Protein 5M43 (pdb70)

Solvent-accessible surface area: 8630 Å² total; per-residue (Å²): 92,7,37,80,3,96,28,139,20,73,1,11,0,0,10,31,159,7,0,80,112,23,189,28,3,110,110,44,178,10,58,34,0,0,0,0,29,102,24,122,8,80,95,152,51,114,11,5,123,163,10,131,43,32,39,13,112,6,80,56,107,88,106,52,81,0,35,115,51,0,34,108,0,0,86,25,0,24,50,1,17,129,15,167,154,141,40,79,104,8,23,0,0,0,0,2,34,107,0,77,4,25,0,0,0,0,0,0,0,0,2,1,74,57,46,32,157,74,2,4,98,89,76,123,140,31,59,12,145,74,0,0,46,85,0,14,85,51,0,88,116,47,25,105,86,1,13,12,25,88,2,0,44,130,15,0,41,80,2,34,112,119,60,10,59,3,136,135

Secondary structure (DSSP, 8-state):
--EEPSSSS-EEEE-HHHHT-HHHHHHHT--EEEESSS----TTSHHHHT-EEEE----SSTTS--GGGHHHHHHHHHHHHHT--------EEEE-SSSSSHHHHHHHHHHHHH-TTTTTTTSTT--HHHHHHHHHHHHHTT-TT----HHHHHHHHHHHHTT-----

Radius of gyration: 15.11 Å; Cα contacts (8 Å, |Δi|>4): 330; chains: 1; bounding box: 37×33×51 Å

Organism: Chaetomium thermophilum (strain DSM 1495 / CBS 144.50 / IMI 039719) (NCBI:txid759272)

Nearest PDB structures (foldseek):
  5m43-assembly1_A  TM=1.006E+00  e=6.790E-36  Thermochaetoides thermophila DSM 1495
  2pq5-assembly2_B  TM=8.549E-01  e=4.954E-08  Homo sapiens
  2e0t-assembly1_A-2  TM=7.136E-01  e=6.308E-08  Homo sapiens
  4mbb-assembly1_A  TM=6.798E-01  e=3.810E-05  Homo sapiens
  3s4o-assembly2_B  TM=6.532E-01  e=4.567E-05  Leishmania major

InterPro domains:
  IPR000340 Dual specificity phosphatase, catalytic domain [PF00782] (96-241)
  IPR000387 Tyrosine-specific protein phosphatases domain [PS50056] (147-226)
  IPR020422 Dual specificity protein phosphatase domain [PS50054] (79-247)
  IPR020422 Dual specificity protein phosphatase domain [SM00195] (77-244)
  IPR029021 Protein-tyrosine phosphatase-like [G3DSA:3.90.190.10] (76-250)
  IPR029021 Protein-tyrosine phosphatase-like [SSF52799] (78-244)

B-factor: mean 33.46, std 15.33, range [14.55, 99.39]

Structure (mmCIF, N/CA/C/O backbone):
data_5M43
#
_entry.id   5M43
#
_cell.length_a   88.758
_cell.length_b   88.758
_cell.length_c   53.079
_cell.angle_alpha   90.000
_cell.angle_beta   90.000
_cell.angle_gamma   90.000
#
_symmetry.space_group_name_H-M   'P 43 21 2'
#
loop_
_entity.id
_entity.type
_entity.pdbx_description
1 polymer 'Putative uncharacterized protein'
2 non-polymer 'NITRATE ION'
3 non-polymer GLYCEROL
4 water water
#
loop_
_atom_site.group_PDB
_atom_site.id
_atom_site.type_s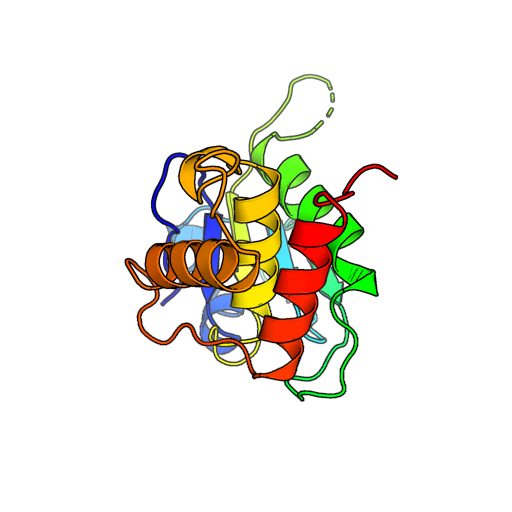ymbol
_atom_site.label_atom_id
_atom_site.label_alt_id
_atom_site.label_comp_id
_atom_site.label_asym_id
_atom_site.label_entity_id
_atom_site.label_seq_id
_atom_site.pdbx_PDB_ins_code
_atom_site.Cartn_x
_atom_site.Cartn_y
_atom_site.Cartn_z
_atom_site.occupancy
_atom_site.B_iso_or_equiv
_atom_site.auth_seq_id
_atom_site.auth_comp_id
_atom_site.auth_asym_id
_atom_site.auth_atom_id
_atom_site.pdbx_PDB_model_num
ATOM 1 N N . ALA A 1 2 ? 21.280 -15.154 -13.785 1.00 30.73 2 ALA A N 1
ATOM 2 C CA . ALA A 1 2 ? 20.003 -14.481 -13.833 1.00 29.20 2 ALA A CA 1
ATOM 3 C C . ALA A 1 2 ? 20.208 -13.007 -13.678 1.00 23.01 2 ALA A C 1
ATOM 4 O O . ALA A 1 2 ? 21.222 -12.522 -13.172 1.00 26.45 2 ALA A O 1
ATOM 6 N N . LEU A 1 3 ? 19.198 -12.316 -14.089 1.00 22.38 3 LEU A N 1
ATOM 7 C CA . LEU A 1 3 ? 19.053 -10.906 -13.732 1.00 20.18 3 LEU A CA 1
ATOM 8 C C . LEU A 1 3 ? 17.979 -10.798 -12.653 1.00 24.96 3 LEU A C 1
ATOM 9 O O . LEU A 1 3 ? 16.800 -11.088 -12.913 1.00 28.63 3 LEU A O 1
ATOM 14 N N . ASN A 1 4 ? 18.359 -10.396 -11.452 1.00 18.25 4 ASN A N 1
ATOM 15 C CA . ASN A 1 4 ? 17.428 -10.409 -10.328 1.00 16.08 4 ASN A CA 1
ATOM 16 C C . ASN A 1 4 ? 16.771 -9.061 -10.112 1.00 15.58 4 ASN A C 1
ATOM 17 O O . ASN A 1 4 ? 17.393 -8.007 -10.271 1.00 18.24 4 ASN A O 1
ATOM 22 N N . ARG A 1 5 ? 15.481 -9.110 -9.783 1.00 15.86 5 ARG A N 1
ATOM 23 C CA . ARG A 1 5 ? 14.719 -7.878 -9.526 1.00 15.48 5 ARG A CA 1
ATOM 24 C C . ARG A 1 5 ? 14.901 -7.452 -8.079 1.00 18.17 5 ARG A C 1
ATOM 25 O O . ARG A 1 5 ? 14.651 -8.233 -7.138 1.00 18.92 5 ARG A O 1
ATOM 33 N N . ILE A 1 6 ? 15.265 -6.156 -7.882 1.00 17.07 6 ILE A N 1
ATOM 34 C CA . ILE A 1 6 ? 15.411 -5.643 -6.526 1.00 19.59 6 ILE A CA 1
ATOM 35 C C . ILE A 1 6 ? 14.050 -5.579 -5.816 1.00 17.51 6 ILE A C 1
ATOM 36 O O . ILE A 1 6 ? 13.040 -5.144 -6.389 1.00 18.86 6 ILE A O 1
ATOM 41 N N . LYS A 1 7 ? 14.014 -5.981 -4.541 1.00 17.57 7 LYS A N 1
ATOM 42 C CA . LYS A 1 7 ? 12.792 -5.931 -3.735 1.00 21.09 7 LYS A CA 1
ATOM 43 C C . LYS A 1 7 ? 12.222 -4.513 -3.671 1.00 21.11 7 LYS A C 1
ATOM 44 O O . LYS A 1 7 ? 12.987 -3.534 -3.565 1.00 20.81 7 LYS A O 1
ATOM 50 N N . GLY A 1 8 ? 10.906 -4.418 -3.840 1.00 21.44 8 GLY A N 1
ATOM 51 C CA . GLY A 1 8 ? 10.281 -3.121 -3.733 1.00 23.90 8 GLY A CA 1
ATOM 52 C C . GLY A 1 8 ? 9.470 -2.767 -4.952 1.00 26.24 8 GLY A C 1
ATOM 53 O O . GLY A 1 8 ? 9.130 -3.607 -5.774 1.00 23.57 8 GLY A O 1
ATOM 54 N N . ASP A 1 9 ? 9.104 -1.486 -5.060 1.00 22.43 9 ASP A N 1
ATOM 55 C CA . ASP A 1 9 ? 8.161 -1.108 -6.100 1.00 23.73 9 ASP A CA 1
ATOM 56 C C . ASP A 1 9 ? 8.822 -0.709 -7.413 1.00 24.95 9 ASP A C 1
ATOM 57 O O . ASP A 1 9 ? 8.112 -0.391 -8.358 1.00 31.18 9 ASP A O 1
ATOM 62 N N . ASP A 1 10 ? 10.133 -0.692 -7.512 1.00 21.47 10 ASP A N 1
ATOM 63 C CA . ASP A 1 10 ? 10.778 -0.230 -8.727 1.00 20.16 10 ASP A CA 1
ATOM 64 C C . ASP A 1 10 ? 11.093 -1.413 -9.614 1.00 20.86 10 ASP A C 1
ATOM 65 O O . ASP A 1 10 ? 11.610 -2.429 -9.139 1.00 21.86 10 ASP A O 1
ATOM 70 N N . GLU A 1 11 ? 10.973 -1.214 -10.919 1.00 20.66 11 GLU A N 1
ATOM 71 C CA . GLU A 1 11 ? 11.359 -2.289 -11.846 1.00 19.61 11 GLU A CA 1
ATOM 72 C C . GLU A 1 11 ? 12.842 -2.121 -12.156 1.00 19.81 11 GLU A C 1
ATOM 73 O O . GLU A 1 11 ? 13.271 -1.677 -13.233 1.00 20.23 11 GLU A O 1
ATOM 79 N N . LEU A 1 12 ? 13.637 -2.574 -11.196 1.00 18.44 12 LEU A N 1
ATOM 80 C CA . LEU A 1 12 ? 15.071 -2.363 -11.118 1.00 17.70 12 LEU A CA 1
ATOM 81 C C . LEU A 1 12 ? 15.688 -3.756 -10.994 1.00 16.96 12 LEU A C 1
ATOM 82 O O . LEU A 1 12 ? 15.311 -4.513 -10.082 1.00 18.27 12 LEU A O 1
ATOM 87 N N . PHE A 1 13 ? 16.694 -4.024 -11.838 1.00 14.55 13 PHE A N 1
ATOM 88 C CA . PHE A 1 13 ? 17.313 -5.349 -11.926 1.00 15.79 13 PHE A CA 1
ATOM 89 C C . PHE A 1 13 ? 18.807 -5.231 -11.777 1.00 16.43 13 PHE A C 1
ATOM 90 O O . PHE A 1 13 ? 19.402 -4.198 -12.096 1.00 18.72 13 PHE A O 1
ATOM 98 N N . VAL A 1 14 ? 19.428 -6.331 -11.346 1.00 15.57 14 VAL A N 1
ATOM 99 C CA . VAL A 1 14 ? 20.890 -6.372 -11.162 1.00 16.35 14 VAL A CA 1
ATOM 100 C C . VAL A 1 14 ? 21.392 -7.717 -11.675 1.00 19.75 14 VAL A C 1
ATOM 101 O O . VAL A 1 14 ? 20.715 -8.758 -11.566 1.00 20.09 14 VAL A O 1
ATOM 105 N N . GLY A 1 15 ? 22.601 -7.697 -12.200 1.00 16.73 15 GLY A N 1
ATOM 106 C CA . GLY A 1 15 ? 23.192 -8.933 -12.679 1.00 18.28 15 GLY A CA 1
ATOM 107 C C . GLY A 1 15 ? 24.597 -8.730 -13.167 1.00 19.44 15 GLY A C 1
ATOM 108 O O . GLY A 1 15 ? 25.174 -7.653 -13.009 1.00 19.31 15 GLY A O 1
ATOM 109 N N . GLY A 1 16 ? 25.169 -9.827 -13.660 1.00 20.90 16 GLY A N 1
ATOM 110 C CA . GLY A 1 16 ? 26.507 -9.824 -14.217 1.00 22.56 16 GLY A CA 1
ATOM 111 C C . GLY A 1 16 ? 26.512 -9.702 -15.730 1.00 23.36 16 GLY A C 1
ATOM 112 O O . GLY A 1 16 ? 25.492 -9.489 -16.385 1.00 23.72 16 GLY A O 1
ATOM 113 N N . VAL A 1 17 ? 27.717 -9.847 -16.295 1.00 24.35 17 VAL A N 1
ATOM 114 C CA . VAL A 1 17 ? 27.884 -9.499 -17.697 1.00 24.60 17 VAL A CA 1
ATOM 115 C C . VAL A 1 17 ? 27.287 -10.536 -18.632 1.00 27.82 17 VAL A C 1
ATOM 116 O O . VAL A 1 17 ? 26.789 -10.184 -19.710 1.00 25.02 17 VAL A O 1
ATOM 120 N N . PHE A 1 18 ? 27.340 -11.836 -18.263 1.00 21.39 18 PHE A N 1
ATOM 121 C CA . PHE A 1 18 ? 26.810 -12.826 -19.195 1.00 21.94 18 PHE A CA 1
ATOM 122 C C . PHE A 1 18 ? 25.283 -12.692 -19.297 1.00 25.43 18 PHE A C 1
ATOM 123 O O . PHE A 1 18 ? 24.726 -12.815 -20.401 1.00 28.05 18 PHE A O 1
ATOM 131 N N . GLY A 1 19 ? 24.640 -12.339 -18.185 1.00 23.10 19 GLY A N 1
ATOM 132 C CA . GLY A 1 19 ? 23.196 -12.103 -18.208 1.00 20.76 19 GLY A CA 1
ATOM 133 C C . GLY A 1 19 ? 22.841 -10.820 -18.917 1.00 22.91 19 GLY A C 1
ATOM 134 O O . GLY A 1 19 ? 21.875 -10.784 -19.687 1.00 24.02 19 GLY A O 1
ATOM 135 N N . ALA A 1 20 ? 23.676 -9.769 -18.742 1.00 20.11 20 ALA A N 1
ATOM 136 C CA . ALA A 1 20 ? 23.340 -8.494 -19.378 1.00 20.99 20 ALA A CA 1
ATOM 137 C C . ALA A 1 20 ? 23.507 -8.576 -20.894 1.00 25.17 20 ALA A C 1
ATOM 138 O O . ALA A 1 20 ? 22.970 -7.724 -21.621 1.00 26.58 20 ALA A O 1
ATOM 140 N N . ASN A 1 21 ? 24.271 -9.563 -21.389 1.00 25.24 21 ASN A N 1
ATOM 141 C CA . ASN A 1 21 ? 24.415 -9.718 -22.823 1.00 26.06 21 ASN A CA 1
ATOM 142 C C . ASN A 1 21 ? 23.375 -10.637 -23.436 1.00 27.94 21 ASN A C 1
ATOM 143 O O . ASN A 1 21 ? 23.398 -10.830 -24.657 1.00 30.22 21 ASN A O 1
ATOM 148 N N . ARG A 1 22 ? 22.529 -11.260 -22.617 1.00 24.47 22 ARG A N 1
ATOM 149 C CA . ARG A 1 22 ? 21.571 -12.258 -23.110 1.00 25.65 22 ARG A CA 1
ATOM 150 C C . ARG A 1 22 ? 20.289 -11.530 -23.569 1.00 26.28 22 ARG A C 1
ATOM 151 O O . ARG A 1 22 ? 19.471 -11.067 -22.750 1.00 24.16 22 ARG A O 1
ATOM 159 N N . ALA A 1 23 ? 20.112 -11.430 -24.893 1.00 26.67 23 ALA A N 1
ATOM 160 C CA . ALA A 1 23 ? 18.917 -10.798 -25.454 1.00 27.59 23 ALA A CA 1
ATOM 161 C C . ALA A 1 23 ? 17.640 -11.386 -24.867 1.00 26.20 23 ALA A C 1
ATOM 162 O O . ALA A 1 23 ? 16.671 -10.665 -24.619 1.00 24.63 23 ALA A O 1
ATOM 164 N N A ARG A 1 24 ? 17.632 -12.694 -24.637 0.53 24.76 24 ARG A N 1
ATOM 165 N N B ARG A 1 24 ? 17.613 -12.703 -24.653 0.47 24.76 24 ARG A N 1
ATOM 166 C CA A ARG A 1 24 ? 16.448 -13.365 -24.111 0.53 22.72 24 ARG A CA 1
ATOM 167 C CA B ARG A 1 24 ? 16.422 -13.356 -24.104 0.47 22.68 24 ARG A CA 1
ATOM 168 C C A ARG A 1 24 ? 16.029 -12.811 -22.758 0.53 21.61 24 ARG A C 1
ATOM 169 C C B ARG A 1 24 ? 16.021 -12.772 -22.759 0.47 21.61 24 ARG A C 1
ATOM 170 O O A ARG A 1 24 ? 14.834 -12.690 -22.470 0.53 21.93 24 ARG A O 1
ATOM 171 O O B ARG A 1 24 ? 14.830 -12.598 -22.475 0.47 21.88 24 ARG A O 1
ATOM 186 N N . LEU A 1 25 ? 16.994 -12.474 -21.901 1.00 20.79 25 LEU A N 1
ATOM 187 C CA . LEU A 1 25 ? 16.668 -11.984 -20.569 1.00 19.33 25 LEU A CA 1
ATOM 188 C C . LEU A 1 25 ? 16.273 -10.523 -20.622 1.00 20.48 25 LEU A C 1
ATOM 189 O O . LEU A 1 25 ? 15.425 -10.087 -19.848 1.00 20.69 25 LEU A O 1
ATOM 194 N N . ILE A 1 26 ? 16.958 -9.728 -21.462 1.00 20.49 26 ILE A N 1
ATOM 195 C CA . ILE A 1 26 ? 16.526 -8.346 -21.660 1.00 22.44 26 ILE A CA 1
ATOM 196 C C . ILE A 1 26 ? 15.062 -8.322 -22.087 1.00 21.75 26 ILE A C 1
ATOM 197 O O . ILE A 1 26 ? 14.256 -7.526 -21.575 1.00 22.74 26 ILE A O 1
ATOM 202 N N . LYS A 1 27 ? 14.687 -9.203 -23.023 1.00 21.82 27 LYS A N 1
ATOM 203 C CA . LYS A 1 27 ? 13.299 -9.229 -23.507 1.00 22.38 27 LYS A CA 1
ATOM 204 C C . LYS A 1 27 ? 12.354 -9.765 -22.441 1.00 21.59 27 LYS A C 1
ATOM 205 O O . LYS A 1 27 ? 11.239 -9.257 -22.290 1.00 22.51 27 LYS A O 1
ATOM 211 N N . GLU A 1 28 ? 12.792 -10.791 -21.681 1.00 20.78 28 GLU A N 1
ATOM 212 C CA . GLU A 1 28 ? 11.921 -11.381 -20.649 1.00 21.44 28 GLU A CA 1
ATOM 213 C C . GLU A 1 28 ? 11.496 -10.364 -19.609 1.00 18.26 28 GLU A C 1
ATOM 214 O O . GLU A 1 28 ? 10.325 -10.319 -19.205 1.00 19.22 28 GLU A O 1
ATOM 220 N N . HIS A 1 29 ? 12.434 -9.517 -19.181 1.00 18.99 29 HIS A N 1
ATOM 221 C CA . HIS A 1 29 ? 12.164 -8.527 -18.163 1.00 19.27 29 HIS A CA 1
ATOM 222 C C . HIS A 1 29 ? 11.789 -7.191 -18.748 1.00 22.63 29 HIS A C 1
ATOM 223 O O . HIS A 1 29 ? 11.521 -6.279 -17.960 1.00 22.34 29 HIS A O 1
ATOM 230 N N . ARG A 1 30 ? 11.757 -7.066 -20.087 1.00 20.53 30 ARG A N 1
ATOM 231 C CA . ARG A 1 30 ? 11.288 -5.829 -20.742 1.00 22.55 30 ARG A CA 1
ATOM 232 C C . ARG A 1 30 ? 12.187 -4.669 -20.338 1.00 22.43 30 ARG A C 1
ATOM 233 O O . ARG A 1 30 ? 11.727 -3.533 -20.158 1.00 22.30 30 ARG A O 1
ATOM 241 N N . ILE A 1 31 ? 13.472 -4.957 -20.255 1.00 21.87 31 ILE A N 1
ATOM 242 C CA . ILE A 1 31 ? 14.459 -3.945 -19.859 1.00 20.50 31 ILE A CA 1
ATOM 243 C C . ILE A 1 31 ? 14.605 -2.898 -20.956 1.00 25.21 31 ILE A C 1
ATOM 244 O O . ILE A 1 31 ? 14.752 -3.216 -22.148 1.00 24.80 31 ILE A O 1
ATOM 249 N N . THR A 1 32 ? 14.566 -1.617 -20.555 1.00 22.43 32 THR A N 1
ATOM 250 C CA . THR A 1 32 ? 14.681 -0.504 -21.497 1.00 24.72 32 THR A CA 1
ATOM 251 C C . THR A 1 32 ? 15.957 0.298 -21.307 1.00 25.72 32 THR A C 1
ATOM 252 O O . THR A 1 32 ? 16.358 1.059 -22.212 1.00 25.83 32 THR A O 1
ATOM 256 N N . HIS A 1 33 ? 16.589 0.172 -20.154 1.00 20.90 33 HIS A N 1
ATOM 257 C CA . HIS A 1 33 ? 17.741 0.988 -19.781 1.00 21.17 33 HIS A CA 1
ATOM 258 C C . HIS A 1 33 ? 18.764 0.066 -19.174 1.00 22.36 33 HIS A C 1
ATOM 259 O O . HIS A 1 33 ? 18.408 -0.756 -18.335 1.00 23.26 33 HIS A O 1
ATOM 266 N N . ILE A 1 34 ? 20.025 0.199 -19.581 1.00 23.89 34 ILE A N 1
ATOM 267 C CA . ILE A 1 34 ? 21.108 -0.594 -19.000 1.00 22.39 34 ILE A CA 1
ATOM 268 C C . ILE A 1 34 ? 22.187 0.362 -18.497 1.00 22.26 34 ILE A C 1
ATOM 269 O O . ILE A 1 34 ? 22.713 1.177 -19.274 1.00 23.51 34 ILE A O 1
ATOM 274 N N . LEU A 1 35 ? 22.499 0.276 -17.198 1.00 20.12 35 LEU A N 1
ATOM 275 C CA . LEU A 1 35 ? 23.674 0.942 -16.618 1.00 20.43 35 LEU A CA 1
ATOM 276 C C . LEU A 1 35 ? 24.748 -0.115 -16.418 1.00 22.46 35 LEU A C 1
ATOM 277 O O . LEU A 1 35 ? 24.568 -1.038 -15.611 1.00 22.03 35 LEU A O 1
ATOM 282 N N . SER A 1 36 ? 25.854 0.018 -17.160 1.00 22.45 36 SER A N 1
ATOM 283 C CA . SER A 1 36 ? 27.022 -0.844 -17.002 1.00 24.46 36 SER A CA 1
ATOM 284 C C . SER A 1 36 ? 27.986 -0.159 -16.043 1.00 20.74 36 SER A C 1
ATOM 285 O O . SER A 1 36 ? 28.635 0.836 -16.398 1.00 23.70 36 SER A O 1
ATO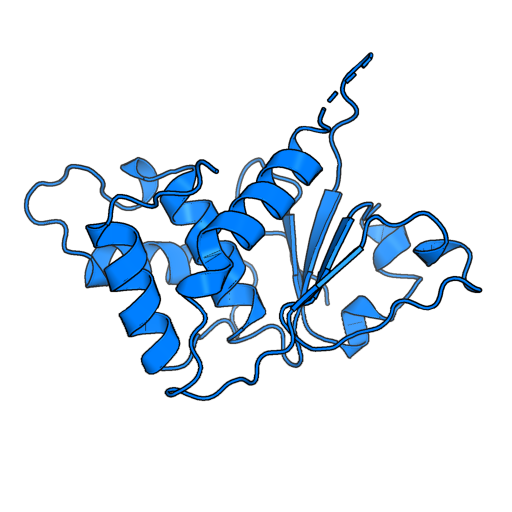M 288 N N . VAL A 1 37 ? 28.136 -0.718 -14.842 1.00 21.10 37 VAL A N 1
ATOM 289 C CA . VAL A 1 37 ? 29.129 -0.184 -13.909 1.00 22.03 37 VAL A CA 1
ATOM 290 C C . VAL A 1 37 ? 30.397 -0.977 -14.202 1.00 25.58 37 VAL A C 1
ATOM 291 O O . VAL A 1 37 ? 30.839 -1.784 -13.377 1.00 24.05 37 VAL A O 1
ATOM 295 N N . ILE A 1 38 ? 30.832 -0.892 -15.456 1.00 25.17 38 ILE A N 1
ATOM 296 C CA . ILE A 1 38 ? 31.994 -1.565 -15.999 1.00 24.93 38 ILE A CA 1
ATOM 297 C C . ILE A 1 38 ? 32.082 -1.107 -17.424 1.00 26.23 38 ILE A C 1
ATOM 298 O O . ILE A 1 38 ? 31.115 -0.698 -17.967 1.00 26.69 38 ILE A O 1
ATOM 303 N N . ASP A 1 39 ? 33.260 -1.155 -18.013 1.00 28.30 39 ASP A N 1
ATOM 304 C CA . ASP A 1 39 ? 33.314 -0.825 -19.413 1.00 29.19 39 ASP A CA 1
ATOM 305 C C . ASP A 1 39 ? 32.524 -1.871 -20.174 1.00 29.62 39 ASP A C 1
ATOM 306 O O . ASP A 1 39 ? 32.738 -3.068 -19.975 1.00 29.97 39 ASP A O 1
ATOM 311 N N . HIS A 1 40 ? 31.640 -1.431 -21.056 1.00 29.07 40 HIS A N 1
ATOM 312 C CA . HIS A 1 40 ? 30.729 -2.336 -21.747 1.00 30.71 40 HIS A CA 1
ATOM 313 C C . HIS A 1 40 ? 30.196 -1.627 -22.975 1.00 30.13 40 HIS A C 1
ATOM 314 O O . HIS A 1 40 ? 29.941 -0.418 -22.929 1.00 33.19 40 HIS A O 1
ATOM 321 N N . THR A 1 41 ? 29.961 -2.400 -24.034 1.00 31.79 41 THR A N 1
ATOM 322 C CA . THR A 1 41 ? 29.259 -1.948 -25.231 1.00 36.13 41 THR A CA 1
ATOM 323 C C . THR A 1 41 ? 28.101 -2.902 -25.542 1.00 36.05 41 THR A C 1
ATOM 324 O O . THR A 1 41 ? 28.312 -4.115 -25.661 1.00 37.49 41 THR A O 1
ATOM 328 N N . VAL A 1 42 ? 26.869 -2.360 -25.702 1.00 38.74 42 VAL A N 1
ATOM 329 C CA . VAL A 1 42 ? 25.728 -3.213 -26.064 1.00 39.05 42 VAL A CA 1
ATOM 330 C C . VAL A 1 42 ? 25.754 -3.501 -27.566 1.00 43.64 42 VAL A C 1
ATOM 331 O O . VAL A 1 42 ? 26.252 -2.701 -28.365 1.00 46.23 42 VAL A O 1
ATOM 335 N N . ASP A 1 43 ? 25.219 -4.666 -27.945 1.00 41.56 43 ASP A N 1
ATOM 336 C CA . ASP A 1 43 ? 25.173 -5.135 -29.338 1.00 44.93 43 ASP A CA 1
ATOM 337 C C . ASP A 1 43 ? 23.963 -4.519 -30.019 1.00 44.40 43 ASP A C 1
ATOM 338 O O . ASP A 1 43 ? 22.851 -5.044 -29.952 1.00 45.56 43 ASP A O 1
ATOM 343 N N . ARG A 1 44 ? 24.187 -3.389 -30.696 1.00 46.95 44 ARG A N 1
ATOM 344 C CA . ARG A 1 44 ? 23.086 -2.673 -31.325 1.00 49.25 44 ARG A CA 1
ATOM 345 C C . ARG A 1 44 ? 22.562 -3.378 -32.568 1.00 52.06 44 ARG A C 1
ATOM 346 O O . ARG A 1 44 ? 21.481 -3.024 -33.050 1.00 54.71 44 ARG A O 1
ATOM 354 N N . GLU A 1 45 ? 23.298 -4.351 -33.099 1.00 50.87 45 GLU A N 1
ATOM 355 C CA . GLU A 1 45 ? 22.792 -5.150 -34.209 1.00 53.85 45 GLU A CA 1
ATOM 356 C C . GLU A 1 45 ? 21.769 -6.184 -33.772 1.00 49.84 45 GLU A C 1
ATOM 357 O O . GLU A 1 45 ? 21.117 -6.792 -34.631 1.00 49.38 45 GLU A O 1
ATOM 363 N N . ASN A 1 46 ? 21.631 -6.413 -32.474 1.00 46.00 46 ASN A N 1
ATOM 364 C CA . ASN A 1 46 ? 20.608 -7.310 -31.959 1.00 46.23 46 ASN A CA 1
ATOM 365 C C . ASN A 1 46 ? 19.390 -6.474 -31.598 1.00 46.34 46 ASN A C 1
ATOM 366 O O . ASN A 1 46 ? 19.501 -5.530 -30.810 1.00 42.31 46 ASN A O 1
ATOM 371 N N . GLU A 1 47 ? 18.231 -6.844 -32.166 1.00 47.03 47 GLU A N 1
ATOM 372 C CA . GLU A 1 47 ? 16.988 -6.098 -31.963 1.00 48.61 47 GLU A CA 1
ATOM 373 C C . GLU A 1 47 ? 16.707 -5.841 -30.493 1.00 43.77 47 GLU A C 1
ATOM 374 O O . GLU A 1 47 ? 16.136 -4.809 -30.137 1.00 43.94 47 GLU A O 1
ATOM 380 N N . ALA A 1 48 ? 17.093 -6.766 -29.618 1.00 40.19 48 ALA A N 1
ATOM 381 C CA . ALA A 1 48 ? 16.809 -6.595 -28.198 1.00 36.20 48 ALA A CA 1
ATOM 382 C C . ALA A 1 48 ? 17.539 -5.392 -27.629 1.00 32.96 48 ALA A C 1
ATOM 383 O O . ALA A 1 48 ? 17.093 -4.792 -26.638 1.00 34.36 48 ALA A O 1
ATOM 385 N N . PHE A 1 49 ? 18.688 -5.048 -28.199 1.00 34.81 49 PHE A N 1
ATOM 386 C CA . PHE A 1 49 ? 19.482 -3.940 -27.667 1.00 34.72 49 PHE A CA 1
ATOM 387 C C . PHE A 1 49 ? 19.414 -2.678 -28.503 1.00 34.78 49 PHE A C 1
ATOM 388 O O . PHE A 1 49 ? 19.882 -1.637 -28.039 1.00 35.74 49 PHE A O 1
ATOM 396 N N . ARG A 1 50 ? 18.814 -2.737 -29.697 1.00 37.12 50 ARG A N 1
ATOM 397 C CA . ARG A 1 50 ? 18.946 -1.650 -30.663 1.00 42.96 50 ARG A CA 1
ATOM 398 C C . ARG A 1 50 ? 18.478 -0.316 -30.093 1.00 41.83 50 ARG A C 1
ATOM 399 O O . ARG A 1 50 ? 19.086 0.735 -30.370 1.00 45.23 50 ARG A O 1
ATOM 407 N N . HIS A 1 51 ? 17.416 -0.320 -29.288 1.00 36.90 51 HIS A N 1
ATOM 408 C CA . HIS A 1 51 ? 16.904 0.946 -28.770 1.00 40.34 51 HIS A CA 1
ATOM 409 C C . HIS A 1 51 ? 17.078 1.110 -27.261 1.00 36.66 51 HIS A C 1
ATOM 410 O O . HIS A 1 51 ? 16.465 2.005 -26.677 1.00 37.44 51 HIS A O 1
ATOM 417 N N A VAL A 1 52 ? 17.922 0.295 -26.623 0.46 33.42 52 VAL A N 1
ATOM 418 N N B VAL A 1 52 ? 17.877 0.271 -26.603 0.54 33.32 52 VAL A N 1
ATOM 419 C CA A VAL A 1 52 ? 18.144 0.408 -25.183 0.46 30.69 52 VAL A CA 1
ATOM 420 C CA B VAL A 1 52 ? 18.038 0.452 -25.166 0.54 30.52 52 VAL A CA 1
ATOM 421 C C A VAL A 1 52 ? 18.920 1.680 -24.873 0.46 31.97 52 VAL A C 1
ATOM 422 C C B VAL A 1 52 ? 18.839 1.717 -24.907 0.54 32.07 52 VAL A C 1
ATOM 423 O O A VAL A 1 52 ? 19.839 2.061 -25.611 0.46 32.76 52 VAL A O 1
ATOM 424 O O B VAL A 1 52 ? 19.680 2.132 -25.717 0.54 32.64 52 VAL A O 1
ATOM 431 N N . LYS A 1 53 ? 18.534 2.364 -23.786 1.00 29.57 53 LYS A N 1
ATOM 432 C CA . LYS A 1 53 ? 19.261 3.545 -23.324 1.00 31.80 53 LYS A CA 1
ATOM 433 C C . LYS A 1 53 ? 20.421 3.030 -22.475 1.00 31.19 53 LYS A C 1
ATOM 434 O O . LYS A 1 53 ? 20.194 2.312 -21.497 1.00 28.48 53 LYS A O 1
ATOM 440 N N . HIS A 1 54 ? 21.659 3.339 -22.866 1.00 30.35 54 HIS A N 1
ATOM 441 C CA . HIS A 1 54 ? 22.831 2.719 -22.266 1.00 27.08 5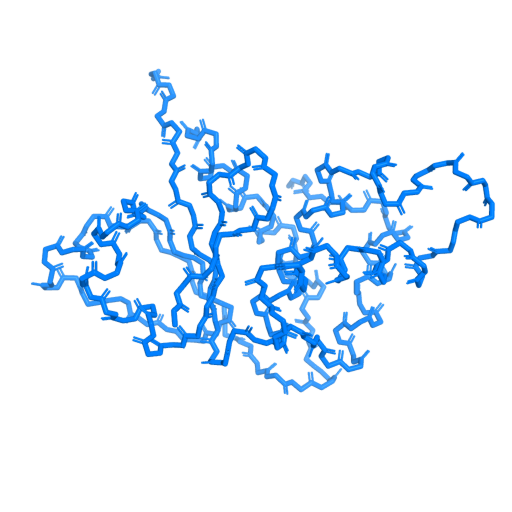4 HIS A CA 1
ATOM 442 C C . HIS A 1 54 ? 23.802 3.752 -21.702 1.00 30.06 54 HIS A C 1
ATOM 443 O O . HIS A 1 54 ? 24.112 4.732 -22.379 1.00 32.75 54 HIS A O 1
ATOM 450 N N . LEU A 1 55 ? 24.301 3.513 -20.486 1.00 24.78 55 LEU A N 1
ATOM 451 C CA . LEU A 1 55 ? 25.406 4.274 -19.915 1.00 27.82 55 LEU A CA 1
ATOM 452 C C . LEU A 1 55 ? 26.426 3.286 -19.375 1.00 28.24 55 LEU A C 1
ATOM 453 O O . LEU A 1 55 ? 26.051 2.380 -18.622 1.00 26.74 55 LEU A O 1
ATOM 458 N N . SER A 1 56 ? 27.686 3.431 -19.782 1.00 27.77 56 SER A N 1
ATOM 459 C CA . SER A 1 56 ? 28.789 2.629 -19.245 1.00 27.31 56 SER A CA 1
ATOM 460 C C . SER A 1 56 ? 29.819 3.504 -18.544 1.00 30.27 56 SER A C 1
ATOM 461 O O . SER A 1 56 ? 30.265 4.548 -19.067 1.00 32.93 56 SER A O 1
ATOM 464 N N . ILE A 1 57 ? 30.214 3.069 -17.358 1.00 28.30 57 ILE A N 1
ATOM 465 C CA . ILE A 1 57 ? 31.249 3.719 -16.575 1.00 30.51 57 ILE A CA 1
ATOM 466 C C . ILE A 1 57 ? 32.411 2.755 -16.428 1.00 29.40 57 ILE A C 1
ATOM 467 O O . ILE A 1 57 ? 32.227 1.628 -15.946 1.00 28.42 57 ILE A O 1
ATOM 472 N N . ASP A 1 58 ? 33.613 3.205 -16.812 1.00 28.53 58 ASP A N 1
ATOM 473 C CA . ASP A 1 58 ? 34.785 2.345 -16.803 1.00 30.54 58 ASP A CA 1
ATOM 474 C C . ASP A 1 58 ? 35.356 2.344 -15.391 1.00 33.62 58 ASP A C 1
ATOM 475 O O . ASP A 1 58 ? 36.052 3.291 -14.987 1.00 31.32 58 ASP A O 1
ATOM 480 N N . ILE A 1 59 ? 35.058 1.304 -14.612 1.00 31.21 59 ILE A N 1
ATOM 481 C CA . ILE A 1 59 ? 35.645 1.178 -13.277 1.00 31.20 59 ILE A CA 1
ATOM 482 C C . ILE A 1 59 ? 35.876 -0.286 -12.980 1.00 28.73 59 ILE A C 1
ATOM 483 O O . ILE A 1 59 ? 35.120 -1.154 -13.432 1.00 27.05 59 ILE A O 1
ATOM 488 N N . ASP A 1 60 ? 36.933 -0.545 -12.234 1.00 30.11 60 ASP A N 1
ATOM 489 C CA . ASP A 1 60 ? 37.297 -1.886 -11.818 1.00 29.11 60 ASP A CA 1
ATOM 490 C C . ASP A 1 60 ? 36.763 -2.178 -10.435 1.00 27.64 60 ASP A C 1
ATOM 491 O O . ASP A 1 60 ? 36.454 -1.272 -9.654 1.00 27.46 60 ASP A O 1
ATOM 496 N N . ASP A 1 61 ? 36.705 -3.463 -10.109 1.00 27.34 61 ASP A N 1
ATOM 497 C CA . ASP A 1 61 ? 36.208 -3.863 -8.795 1.00 26.03 61 ASP A CA 1
ATOM 498 C C . ASP A 1 61 ? 37.395 -3.998 -7.854 1.00 29.03 61 ASP A C 1
ATOM 499 O O . ASP A 1 61 ? 37.866 -5.103 -7.513 1.00 30.78 61 ASP A O 1
ATOM 504 N N A MET A 1 62 ? 37.923 -2.839 -7.456 0.43 28.58 62 MET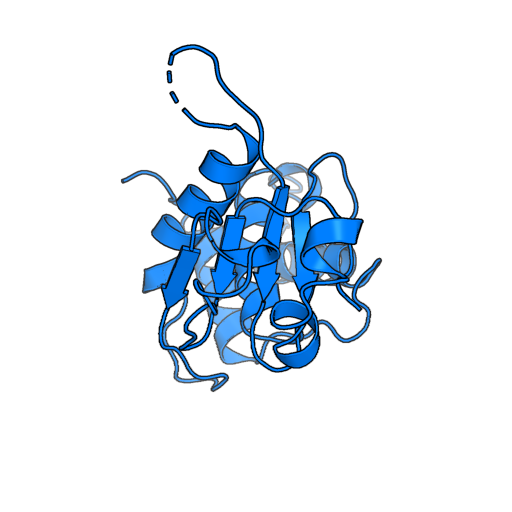 A N 1
ATOM 505 N N B MET A 1 62 ? 37.904 -2.845 -7.432 0.57 28.27 62 MET A N 1
ATOM 506 C CA A MET A 1 62 ? 39.087 -2.754 -6.584 0.43 32.08 62 MET A CA 1
ATOM 507 C CA B MET A 1 62 ? 39.054 -2.790 -6.547 0.57 32.02 62 MET A CA 1
ATOM 508 C C A MET A 1 62 ? 38.822 -1.705 -5.520 0.43 30.40 62 MET A C 1
ATOM 509 C C B MET A 1 62 ? 38.806 -1.721 -5.511 0.57 30.12 62 MET A C 1
ATOM 510 O O A MET A 1 62 ? 38.121 -0.727 -5.778 0.43 28.87 62 MET A O 1
ATOM 511 O O B MET A 1 62 ? 38.113 -0.744 -5.787 0.57 28.49 62 MET A O 1
ATOM 520 N N . GLU A 1 63 ? 39.384 -1.921 -4.321 1.00 33.66 63 GLU A N 1
ATOM 521 C CA . GLU A 1 63 ? 39.101 -1.039 -3.179 1.00 34.94 63 GLU A CA 1
ATOM 522 C C . GLU A 1 63 ? 39.607 0.392 -3.365 1.00 36.78 63 GLU A C 1
ATOM 523 O O . GLU A 1 63 ? 39.094 1.295 -2.705 1.00 35.31 63 GLU A O 1
ATOM 529 N N . ASP A 1 64 ? 40.556 0.609 -4.269 1.00 32.37 64 ASP A N 1
ATOM 530 C CA . ASP A 1 64 ? 41.141 1.908 -4.575 1.00 35.77 64 ASP A CA 1
ATOM 531 C C . ASP A 1 64 ? 40.436 2.628 -5.703 1.00 37.56 64 ASP A C 1
ATOM 532 O O . ASP A 1 64 ? 40.952 3.642 -6.198 1.00 37.61 64 ASP A O 1
ATOM 537 N N . GLN A 1 65 ? 39.314 2.098 -6.192 1.00 30.21 65 GLN A N 1
ATOM 538 C CA . GLN A 1 65 ? 38.687 2.707 -7.328 1.00 29.37 65 GLN A CA 1
ATOM 539 C C . GLN A 1 65 ? 37.701 3.701 -6.753 1.00 28.12 65 GLN A C 1
ATOM 540 O O . GLN A 1 65 ? 36.985 3.375 -5.803 1.00 28.67 65 GLN A O 1
ATOM 546 N N . ASP A 1 66 ? 37.591 4.858 -7.391 1.00 28.32 66 ASP A N 1
ATOM 547 C CA . ASP A 1 66 ? 36.664 5.920 -6.942 1.00 27.45 66 ASP A CA 1
ATOM 548 C C . ASP A 1 66 ? 35.327 5.702 -7.630 1.00 25.80 66 ASP A C 1
ATOM 549 O O . ASP A 1 66 ? 35.212 5.888 -8.840 1.00 26.78 66 ASP A O 1
ATOM 554 N N . ILE A 1 67 ? 34.334 5.198 -6.883 1.00 24.44 67 ILE A N 1
ATOM 555 C CA . ILE A 1 67 ? 32.973 5.086 -7.397 1.00 23.02 67 ILE A CA 1
ATOM 556 C C . ILE A 1 67 ? 32.123 6.230 -6.846 1.00 24.14 67 ILE A C 1
ATOM 557 O O . ILE A 1 67 ? 31.108 6.596 -7.467 1.00 25.01 67 ILE A O 1
ATOM 562 N N . LEU A 1 68 ? 32.526 6.828 -5.715 1.00 25.03 68 LEU A N 1
ATOM 563 C CA . LEU A 1 68 ? 31.755 7.955 -5.164 1.00 24.24 68 LEU A CA 1
ATOM 564 C C . LEU A 1 68 ? 31.571 9.058 -6.199 1.00 23.84 68 LEU A C 1
ATOM 565 O O . LEU A 1 68 ? 30.472 9.617 -6.345 1.00 23.41 68 LEU A O 1
ATOM 570 N N . ILE A 1 69 ? 32.628 9.353 -6.968 1.00 24.95 69 ILE A N 1
ATOM 571 C CA . ILE A 1 69 ? 32.555 10.452 -7.932 1.00 27.17 69 ILE A CA 1
ATOM 572 C C . ILE A 1 69 ? 31.430 10.234 -8.948 1.00 27.31 69 ILE A C 1
ATOM 573 O O . ILE A 1 69 ? 30.882 11.202 -9.520 1.00 26.54 69 ILE A O 1
ATOM 578 N N . HIS A 1 70 ? 31.115 8.973 -9.230 1.00 23.80 70 HIS A N 1
ATOM 579 C CA . HIS A 1 70 ? 30.111 8.608 -10.205 1.00 23.06 70 HIS A CA 1
ATOM 580 C C . HIS A 1 70 ? 28.717 8.505 -9.626 1.00 23.74 70 HIS A C 1
ATOM 581 O O . HIS A 1 70 ? 27.781 8.331 -10.409 1.00 23.12 70 HIS A O 1
ATOM 588 N N . LEU A 1 71 ? 28.564 8.565 -8.298 1.00 21.61 71 LEU A N 1
ATOM 589 C CA . LEU A 1 71 ? 27.251 8.174 -7.789 1.00 22.32 71 LEU A CA 1
ATOM 590 C C . LEU A 1 71 ? 26.160 9.184 -8.160 1.00 21.90 71 LEU A C 1
ATOM 591 O O . LEU A 1 71 ? 25.046 8.726 -8.440 1.00 21.60 71 LEU A O 1
ATOM 596 N N . PRO A 1 72 ? 26.392 10.487 -8.251 1.00 22.77 72 PRO A N 1
ATOM 597 C CA . PRO A 1 72 ? 25.277 11.350 -8.701 1.00 23.43 72 PRO A CA 1
ATOM 598 C C . PRO A 1 72 ? 24.773 10.965 -10.082 1.00 24.94 72 PRO A C 1
ATOM 599 O O . PRO A 1 72 ? 23.549 10.827 -10.291 1.00 25.92 72 PRO A O 1
ATOM 603 N N . LYS A 1 73 ? 25.683 10.796 -11.049 1.00 24.95 73 LYS A N 1
ATOM 604 C CA . LYS A 1 73 ? 25.276 10.428 -12.403 1.00 24.21 73 LYS A CA 1
ATOM 605 C C . LYS A 1 73 ? 24.587 9.074 -12.446 1.00 26.60 73 LYS A C 1
ATOM 606 O O . LYS A 1 73 ? 23.613 8.871 -13.200 1.00 26.39 73 LYS A O 1
ATOM 612 N N . ILE A 1 74 ? 25.112 8.121 -11.675 1.00 22.62 74 ILE A N 1
ATOM 613 C CA . ILE A 1 74 ? 24.513 6.782 -11.562 1.00 20.86 74 ILE A CA 1
ATOM 614 C C . ILE A 1 74 ? 23.085 6.858 -11.059 1.00 21.54 74 ILE A C 1
ATOM 615 O O . ILE A 1 74 ? 22.173 6.270 -11.653 1.00 22.09 74 ILE A O 1
ATOM 620 N N . VAL A 1 75 ? 22.885 7.539 -9.935 1.00 20.52 75 VAL A N 1
ATOM 621 C CA . VAL A 1 75 ? 21.546 7.652 -9.348 1.00 20.05 75 VAL A CA 1
ATOM 622 C C . VAL A 1 75 ? 20.584 8.381 -10.288 1.00 21.45 75 VAL A C 1
ATOM 623 O O . VAL A 1 75 ? 19.421 7.958 -10.446 1.00 23.44 75 VAL A O 1
ATOM 627 N N . ARG A 1 76 ? 21.028 9.477 -10.915 1.00 22.89 76 ARG A N 1
ATOM 628 C CA . ARG A 1 76 ? 20.182 10.183 -11.891 1.00 22.38 76 ARG A CA 1
ATOM 629 C C . ARG A 1 76 ? 19.807 9.279 -13.071 1.00 23.22 76 ARG A C 1
ATOM 630 O O . ARG A 1 76 ? 18.655 9.306 -13.539 1.00 23.59 76 ARG A O 1
ATOM 638 N N . PHE A 1 77 ? 20.737 8.429 -13.544 1.00 21.33 77 PHE A N 1
ATOM 639 C CA . PHE A 1 77 ? 20.416 7.524 -14.646 1.00 22.39 77 PHE A CA 1
ATOM 640 C C . PHE A 1 77 ? 19.332 6.523 -14.248 1.00 22.82 77 PHE A C 1
ATOM 641 O O . PHE A 1 77 ? 18.340 6.331 -14.967 1.00 24.17 77 PHE A O 1
ATOM 649 N N . ILE A 1 78 ? 19.480 5.909 -13.082 1.00 21.82 78 ILE A N 1
ATOM 650 C CA . ILE A 1 78 ? 18.502 4.924 -12.612 1.00 19.95 78 ILE A CA 1
ATOM 651 C C . ILE A 1 78 ? 17.150 5.598 -12.372 1.00 22.17 78 ILE A C 1
ATOM 652 O O . ILE A 1 78 ? 16.093 5.137 -12.862 1.00 21.58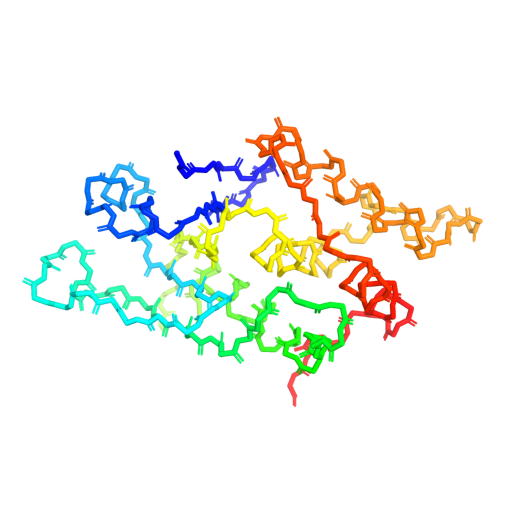 78 ILE A O 1
ATOM 657 N N . ASP A 1 79 ? 17.153 6.720 -11.643 1.00 20.79 79 ASP A N 1
ATOM 658 C CA . ASP A 1 79 ? 15.891 7.389 -11.352 1.00 22.82 79 ASP A CA 1
ATOM 659 C C . ASP A 1 79 ? 15.213 7.863 -12.630 1.00 22.79 79 ASP A C 1
ATOM 660 O O . ASP A 1 79 ? 14.003 7.694 -12.796 1.00 23.55 79 ASP A O 1
ATOM 665 N N . SER A 1 80 ? 15.956 8.529 -13.538 1.00 26.22 80 SER A N 1
ATOM 666 C CA . SER A 1 80 ? 15.271 9.030 -14.725 1.00 29.14 80 SER A CA 1
ATOM 667 C C . SER A 1 80 ? 14.807 7.893 -15.626 1.00 27.80 80 SER A C 1
ATOM 668 O O . SER A 1 80 ? 13.735 7.991 -16.251 1.00 29.13 80 SER A O 1
ATOM 671 N N . GLY A 1 81 ? 15.562 6.793 -15.701 1.00 26.05 81 GLY A N 1
ATOM 672 C CA . GLY A 1 81 ? 15.067 5.654 -16.469 1.00 26.57 81 GLY A CA 1
ATOM 673 C C . GLY A 1 81 ? 13.800 5.050 -15.883 1.00 26.63 81 GLY A C 1
ATOM 674 O O . GLY A 1 81 ? 12.848 4.773 -16.623 1.00 28.05 81 GLY A O 1
ATOM 675 N N . LEU A 1 82 ? 13.729 4.921 -14.553 1.00 22.31 82 LEU A N 1
ATOM 676 C CA . LEU A 1 82 ? 12.492 4.406 -13.933 1.00 24.93 82 LEU A CA 1
ATOM 677 C C . LEU A 1 82 ? 11.307 5.355 -14.115 1.00 27.97 82 LEU A C 1
ATOM 678 O O . LEU A 1 82 ? 10.173 4.906 -14.364 1.00 28.07 82 LEU A O 1
ATOM 683 N N . ARG A 1 83 ? 11.519 6.673 -13.960 1.00 26.36 83 ARG A N 1
ATOM 684 C CA . ARG A 1 83 ? 10.396 7.594 -14.035 1.00 28.18 83 ARG A CA 1
ATOM 685 C C . ARG A 1 83 ? 10.021 7.915 -15.470 1.00 32.84 83 ARG A C 1
ATOM 686 O O . ARG A 1 83 ? 8.897 8.363 -15.731 1.00 32.39 83 ARG A O 1
ATOM 694 N N . GLY A 1 84 ? 10.928 7.708 -16.414 1.00 39.31 84 GLY A N 1
ATOM 695 C CA . GLY A 1 84 ? 10.584 7.961 -17.803 1.00 47.90 84 GLY A CA 1
ATOM 696 C C . GLY A 1 84 ? 10.546 9.417 -18.195 1.00 58.01 84 GLY A C 1
ATOM 697 O O . GLY A 1 84 ? 9.677 9.816 -18.976 1.00 56.84 84 GLY A O 1
ATOM 698 N N . ILE A 1 85 ? 11.468 10.220 -17.679 1.00 67.81 85 ILE A N 1
ATOM 699 C CA . ILE A 1 85 ? 11.588 11.616 -18.068 1.00 77.52 85 ILE A CA 1
ATOM 700 C C . ILE A 1 85 ? 13.054 11.975 -18.262 1.00 78.76 85 ILE A C 1
ATOM 701 O O . ILE A 1 85 ? 13.833 11.171 -18.772 1.00 78.45 85 ILE A O 1
ATOM 706 N N . ALA A 1 92 ? 5.871 16.253 -23.294 1.00 82.42 92 ALA A N 1
ATOM 707 C CA . ALA A 1 92 ? 6.167 14.833 -23.507 1.00 80.04 92 ALA A CA 1
ATOM 708 C C . ALA A 1 92 ? 5.589 13.956 -22.390 1.00 75.75 92 ALA A C 1
ATOM 709 O O . ALA A 1 92 ? 5.899 14.159 -21.222 1.00 75.82 92 ALA A O 1
ATOM 711 N N . VAL A 1 93 ? 4.747 12.983 -22.746 1.00 70.70 93 VAL A N 1
ATOM 712 C CA . VAL A 1 93 ? 4.234 12.041 -21.756 1.00 64.41 93 VAL A CA 1
ATOM 713 C C . VAL A 1 93 ? 5.383 11.184 -21.208 1.00 60.57 93 VAL A C 1
ATOM 714 O O . VAL A 1 93 ? 6.263 10.729 -21.957 1.00 62.78 93 VAL A O 1
ATOM 718 N N . ALA A 1 94 ? 5.408 10.986 -19.889 1.00 54.69 94 ALA A N 1
ATOM 719 C CA . ALA A 1 94 ? 6.458 10.163 -19.296 1.00 49.42 94 ALA A CA 1
ATOM 720 C C . ALA A 1 94 ? 6.222 8.715 -19.682 1.00 48.97 94 ALA A C 1
ATOM 721 O O . ALA A 1 94 ? 5.076 8.274 -19.801 1.00 47.68 94 ALA A O 1
ATOM 723 N N . SER A 1 95 ? 7.304 7.972 -19.912 1.00 46.18 95 SER A N 1
ATOM 724 C CA . SER A 1 95 ? 7.178 6.546 -20.211 1.00 46.07 95 SER A CA 1
ATOM 725 C C . SER A 1 95 ? 8.088 5.761 -19.274 1.00 41.58 95 SER A C 1
ATOM 726 O O . SER A 1 95 ? 9.245 5.465 -19.603 1.00 39.63 95 SER A O 1
ATOM 729 N N . PRO A 1 96 ? 7.576 5.387 -18.104 1.00 39.09 96 PRO A N 1
ATOM 730 C CA . PRO A 1 96 ? 8.412 4.716 -17.099 1.00 32.01 96 PRO A CA 1
ATOM 731 C C . PRO A 1 96 ? 9.136 3.513 -17.703 1.00 32.53 96 PRO A C 1
ATOM 732 O O . PRO A 1 96 ? 8.562 2.747 -18.478 1.00 35.30 96 PRO A O 1
ATOM 736 N N . GLY A 1 97 ? 10.407 3.350 -17.344 1.00 28.57 97 GLY A N 1
ATOM 737 C CA . GLY A 1 97 ? 11.246 2.324 -17.918 1.00 27.27 97 GLY A CA 1
ATOM 738 C C . GLY A 1 97 ? 11.533 1.172 -16.962 1.00 25.23 97 GLY A C 1
ATOM 739 O O . GLY A 1 97 ? 11.024 1.069 -15.852 1.00 27.10 97 GLY A O 1
ATOM 740 N N . VAL A 1 98 ? 12.318 0.242 -17.472 1.00 21.18 98 VAL A N 1
ATOM 741 C CA . VAL A 1 98 ? 12.815 -0.873 -16.675 1.00 19.44 98 VAL A CA 1
ATOM 742 C C . VAL A 1 98 ? 14.333 -0.848 -16.747 1.00 18.66 98 VAL A C 1
ATOM 743 O O . VAL A 1 98 ? 14.914 -0.974 -17.839 1.00 20.41 98 VAL A O 1
ATOM 747 N N . VAL A 1 99 ? 14.982 -0.715 -15.593 1.00 18.97 99 VAL A N 1
ATOM 748 C CA . VAL A 1 99 ? 16.411 -0.474 -15.538 1.00 17.14 99 VAL A CA 1
ATOM 749 C C . VAL A 1 99 ? 17.173 -1.704 -15.060 1.00 18.68 99 VAL A C 1
ATOM 750 O O . VAL A 1 99 ? 16.884 -2.238 -13.973 1.00 18.97 99 VAL A O 1
ATOM 754 N N . LEU A 1 100 ? 18.168 -2.123 -15.847 1.00 19.42 100 LEU A N 1
ATOM 755 C CA . LEU A 1 100 ? 19.148 -3.141 -15.431 1.00 18.83 100 LEU A CA 1
ATOM 756 C C . LEU A 1 100 ? 20.432 -2.413 -15.072 1.00 19.58 100 LEU A C 1
ATOM 757 O O . LEU A 1 100 ? 20.911 -1.616 -15.879 1.00 19.88 100 LEU A O 1
ATOM 762 N N . VAL A 1 101 ? 20.999 -2.739 -13.910 1.00 17.05 101 VAL A N 1
ATOM 763 C CA . VAL A 1 101 ? 22.332 -2.289 -13.532 1.00 16.65 101 VAL A CA 1
ATOM 764 C C . VAL A 1 101 ? 23.181 -3.548 -13.506 1.00 17.69 101 VAL A C 1
ATOM 765 O O . VAL A 1 101 ? 22.864 -4.503 -12.780 1.00 18.80 101 VAL A O 1
ATOM 769 N N . HIS A 1 102 ? 24.265 -3.576 -14.272 1.00 18.65 102 HIS A N 1
ATOM 770 C CA . HIS A 1 102 ? 25.087 -4.788 -14.226 1.00 19.37 102 HIS A CA 1
ATOM 771 C C . HIS A 1 102 ? 26.575 -4.456 -14.111 1.00 20.38 102 HIS A C 1
ATOM 772 O O . HIS A 1 102 ? 27.020 -3.341 -14.396 1.00 21.23 102 HIS A O 1
ATOM 779 N N . CYS A 1 103 ? 27.370 -5.480 -13.795 1.00 18.99 103 CYS A N 1
ATOM 780 C CA . CYS A 1 103 ? 28.831 -5.328 -13.836 1.00 19.28 103 CYS A CA 1
ATOM 781 C C . CYS A 1 103 ? 29.404 -6.648 -14.344 1.00 20.44 103 CYS A C 1
ATOM 782 O O . CYS A 1 103 ? 28.805 -7.237 -15.251 1.00 25.18 103 CYS A O 1
ATOM 785 N N . ALA A 1 104 ? 30.467 -7.151 -13.742 1.00 21.41 104 ALA A N 1
ATOM 786 C CA . ALA A 1 104 ? 30.925 -8.485 -14.203 1.00 22.08 104 ALA A CA 1
ATOM 787 C C . ALA A 1 104 ? 30.190 -9.596 -13.479 1.00 23.25 104 ALA A C 1
ATOM 788 O O . ALA A 1 104 ? 29.625 -10.494 -14.114 1.00 24.11 104 ALA A O 1
ATOM 790 N N . MET A 1 105 ? 30.263 -9.601 -12.163 1.00 24.04 105 MET A N 1
ATOM 791 C CA . MET A 1 105 ? 29.629 -10.682 -11.413 1.00 21.78 105 MET A CA 1
ATOM 792 C C . MET A 1 105 ? 28.248 -10.322 -10.910 1.00 23.73 105 MET A C 1
ATOM 793 O O . MET A 1 105 ? 27.532 -11.241 -10.487 1.00 22.83 105 MET A O 1
ATOM 798 N N . GLY A 1 106 ? 27.802 -9.048 -11.008 1.00 21.24 106 GLY A N 1
ATOM 799 C CA . GLY A 1 106 ? 26.605 -8.685 -10.286 1.00 19.33 106 GLY A CA 1
ATOM 800 C C . GLY A 1 106 ? 26.753 -8.813 -8.789 1.00 20.76 106 GLY A C 1
ATOM 801 O O . GLY A 1 106 ? 25.779 -9.146 -8.094 1.00 19.91 106 GLY A O 1
ATOM 802 N N . LYS A 1 107 ? 27.943 -8.489 -8.264 1.00 20.95 107 LYS A N 1
ATOM 803 C CA . LYS A 1 107 ? 28.288 -8.661 -6.860 1.00 21.50 107 LYS A CA 1
ATOM 804 C C . LYS A 1 107 ? 28.688 -7.347 -6.211 1.00 22.02 107 LYS A C 1
ATOM 805 O O . LYS A 1 107 ? 28.211 -7.034 -5.118 1.00 20.75 107 LYS A O 1
ATOM 811 N N . SER A 1 108 ? 29.593 -6.592 -6.838 1.00 20.86 108 SER A N 1
ATOM 812 C CA . SER A 1 108 ? 30.254 -5.479 -6.155 1.00 20.12 108 SER A CA 1
ATOM 813 C C . SER A 1 108 ? 29.986 -4.145 -6.854 1.00 20.15 108 SER A C 1
ATOM 814 O O . SER A 1 108 ? 29.361 -3.244 -6.270 1.00 20.78 108 SER A O 1
ATOM 817 N N . ARG A 1 109 ? 30.405 -3.991 -8.107 1.00 20.80 109 ARG A N 1
ATOM 818 C CA . ARG A 1 109 ? 30.234 -2.696 -8.782 1.00 21.12 109 ARG A CA 1
ATOM 819 C C . ARG A 1 109 ? 28.735 -2.339 -8.955 1.00 21.84 109 ARG A C 1
ATOM 820 O O . ARG A 1 109 ? 28.301 -1.252 -8.569 1.00 19.30 109 ARG A O 1
ATOM 828 N N . SER A 1 110 ? 27.952 -3.225 -9.578 1.00 20.34 110 SER A N 1
ATOM 829 C CA . SER A 1 110 ? 26.551 -2.912 -9.850 1.00 17.94 110 SER A CA 1
ATOM 830 C C . SER A 1 110 ? 25.761 -2.770 -8.548 1.00 20.20 110 SER A C 1
ATOM 831 O O . SER A 1 110 ? 24.845 -1.952 -8.457 1.00 19.91 110 SER A O 1
ATOM 834 N N . VAL A 1 111 ? 26.084 -3.608 -7.556 1.00 17.58 111 VAL A N 1
ATOM 835 C CA . VAL A 1 111 ? 25.376 -3.578 -6.288 1.00 18.69 111 VAL A CA 1
ATOM 836 C C . VAL A 1 111 ? 25.633 -2.250 -5.596 1.00 19.47 111 VAL A C 1
ATOM 837 O O . VAL A 1 111 ? 24.747 -1.708 -4.927 1.00 19.00 111 VAL A O 1
ATOM 841 N N . THR A 1 112 ? 26.888 -1.762 -5.663 1.00 19.30 112 THR A N 1
ATOM 842 C CA . THR A 1 112 ? 27.164 -0.447 -5.084 1.00 17.65 112 THR A CA 1
ATOM 843 C C . THR A 1 112 ? 26.304 0.637 -5.715 1.00 19.93 112 THR A C 1
ATOM 844 O O . THR A 1 112 ? 25.754 1.512 -5.016 1.00 18.16 112 THR A O 1
ATOM 848 N N . ALA A 1 113 ? 26.170 0.598 -7.040 1.00 17.77 113 ALA A N 1
ATOM 849 C CA . ALA A 1 113 ? 25.305 1.581 -7.705 1.00 18.55 113 ALA A CA 1
ATOM 850 C C . ALA A 1 113 ? 23.861 1.474 -7.240 1.00 19.88 113 ALA A C 1
ATOM 851 O O . ALA A 1 113 ? 23.207 2.511 -7.019 1.00 19.94 113 ALA A O 1
ATOM 853 N N . ILE A 1 114 ? 23.354 0.248 -7.090 1.00 18.60 114 ILE A N 1
ATOM 854 C CA . ILE A 1 114 ? 21.958 0.076 -6.657 1.00 15.98 114 ILE A CA 1
ATOM 855 C C . ILE A 1 114 ? 21.794 0.566 -5.239 1.00 17.68 114 ILE A C 1
ATOM 856 O O . ILE A 1 114 ? 20.816 1.234 -4.921 1.00 17.77 114 ILE A O 1
ATOM 861 N N . ILE A 1 115 ? 22.745 0.227 -4.354 1.00 18.66 115 ILE A N 1
ATOM 862 C CA . ILE A 1 115 ? 22.650 0.694 -2.982 1.00 17.33 115 ILE A CA 1
ATOM 863 C C . ILE A 1 115 ? 22.647 2.225 -2.948 1.00 19.55 115 ILE A C 1
ATOM 864 O O . ILE A 1 115 ? 21.907 2.835 -2.172 1.00 19.80 115 ILE A O 1
ATOM 869 N N . ALA A 1 116 ? 23.515 2.871 -3.754 1.00 17.68 116 ALA A N 1
ATOM 870 C CA . ALA A 1 116 ? 23.520 4.334 -3.759 1.00 17.76 116 ALA A CA 1
ATOM 871 C C . ALA A 1 116 ? 22.151 4.897 -4.113 1.00 19.09 116 ALA A C 1
ATOM 872 O O . ALA A 1 116 ? 21.718 5.899 -3.531 1.00 21.26 116 ALA A O 1
ATOM 874 N N . TYR A 1 117 ? 21.485 4.274 -5.089 1.00 18.66 117 TYR A N 1
ATOM 875 C CA . TYR A 1 117 ? 20.146 4.709 -5.462 1.00 19.71 117 TYR A CA 1
ATOM 876 C C . TYR A 1 117 ? 19.162 4.449 -4.328 1.00 20.00 117 TYR A C 1
ATOM 877 O O . TYR A 1 117 ? 18.343 5.328 -3.997 1.00 19.92 117 TYR A O 1
ATOM 886 N N . LEU A 1 118 ? 19.234 3.249 -3.704 1.00 19.78 118 LEU A N 1
ATOM 887 C CA . LEU A 1 118 ? 18.273 2.927 -2.641 1.00 20.06 118 LEU A CA 1
ATOM 888 C C . LEU A 1 118 ? 18.429 3.861 -1.440 1.00 21.39 118 LEU A C 1
ATOM 889 O O . LEU A 1 118 ? 17.436 4.276 -0.822 1.00 22.07 118 LEU A O 1
ATOM 894 N N . LEU A 1 119 ? 19.677 4.177 -1.053 1.00 19.23 119 LEU A N 1
ATOM 895 C CA . LEU A 1 119 ? 19.905 5.105 0.056 1.00 20.06 119 LEU A CA 1
ATOM 896 C C . LEU A 1 119 ? 19.385 6.502 -0.265 1.00 20.70 119 LEU A C 1
ATOM 897 O O . LEU A 1 119 ? 18.869 7.217 0.606 1.00 23.48 119 LEU A O 1
ATOM 902 N N . TRP A 1 120 ? 19.508 6.892 -1.530 1.00 21.86 120 TRP A N 1
ATOM 903 C CA . TRP A 1 120 ? 19.065 8.225 -1.955 1.00 20.96 120 TRP A CA 1
ATOM 904 C C . TRP A 1 120 ? 17.545 8.298 -2.032 1.00 22.05 120 TRP A C 1
ATOM 905 O O . TRP A 1 120 ? 16.942 9.323 -1.674 1.00 24.93 120 TRP A O 1
ATOM 916 N N . LYS A 1 121 ? 16.935 7.238 -2.513 1.00 22.52 121 LYS A N 1
ATOM 917 C CA . LYS A 1 121 ? 15.474 7.265 -2.716 1.00 23.38 121 LYS A CA 1
ATOM 918 C C . LYS A 1 121 ? 14.690 6.905 -1.456 1.00 25.03 121 LYS A C 1
ATOM 919 O O . LYS A 1 121 ? 13.633 7.510 -1.198 1.00 27.28 121 LYS A O 1
ATOM 925 N N . TYR A 1 122 ? 15.188 5.973 -0.642 1.00 24.58 122 TYR A N 1
ATOM 926 C CA . TYR A 1 122 ? 14.470 5.486 0.541 1.00 26.12 122 TYR A CA 1
ATOM 927 C C . TYR A 1 122 ? 15.272 5.617 1.844 1.00 25.30 122 TYR A C 1
ATOM 928 O O . TYR A 1 122 ? 15.438 4.643 2.599 1.00 26.06 122 TYR A O 1
ATOM 937 N N . PRO A 1 123 ? 15.708 6.826 2.182 1.00 26.18 123 PRO A N 1
ATOM 938 C CA . PRO A 1 123 ? 16.522 6.977 3.392 1.00 29.53 123 PRO A CA 1
ATOM 939 C C . PRO A 1 123 ? 15.821 6.520 4.662 1.00 29.38 123 PRO A C 1
ATOM 940 O O . PRO A 1 123 ? 16.482 5.988 5.555 1.00 31.94 123 PRO A O 1
ATOM 944 N N . TYR A 1 124 ? 14.504 6.747 4.804 1.00 31.54 124 TYR A N 1
ATOM 945 C CA . TYR A 1 124 ? 13.858 6.313 6.037 1.00 32.77 124 TYR A CA 1
ATOM 946 C C . TYR A 1 124 ? 13.780 4.803 6.159 1.00 32.65 124 TYR A C 1
ATOM 947 O O . TYR A 1 124 ? 13.763 4.281 7.283 1.00 35.48 124 TYR A O 1
ATOM 956 N N . ARG A 1 125 ? 13.727 4.087 5.044 1.00 30.84 125 ARG A N 1
ATOM 957 C CA . ARG A 1 125 ? 13.762 2.635 5.120 1.00 33.99 125 ARG A CA 1
ATOM 958 C C . ARG A 1 125 ? 15.049 2.134 5.772 1.00 34.78 125 ARG A C 1
ATOM 959 O O . ARG A 1 125 ? 15.042 1.101 6.455 1.00 36.61 125 ARG A O 1
ATOM 967 N N . PHE A 1 126 ? 16.163 2.824 5.547 1.00 36.14 126 PHE A N 1
ATOM 968 C CA . PHE A 1 126 ? 17.470 2.379 6.015 1.00 35.82 126 PHE A CA 1
ATOM 969 C C . PHE A 1 126 ? 17.950 3.152 7.235 1.00 40.34 126 PHE A C 1
ATOM 970 O O . PHE A 1 126 ? 19.137 3.074 7.583 1.00 39.30 126 PHE A O 1
ATOM 978 N N . GLY A 1 127 ? 17.048 3.889 7.888 1.00 44.72 127 GLY A N 1
ATOM 979 C CA . GLY A 1 127 ? 17.276 4.466 9.202 1.00 47.49 127 GLY A CA 1
ATOM 980 C C . GLY A 1 127 ? 17.433 5.979 9.323 1.00 48.29 127 GLY A C 1
ATOM 981 O O . GLY A 1 127 ? 17.930 6.443 10.361 1.00 50.11 127 GLY A O 1
ATOM 982 N N . LYS A 1 128 ? 17.005 6.761 8.332 1.00 46.84 128 LYS A N 1
ATOM 983 C CA . LYS A 1 128 ? 17.304 8.192 8.331 1.00 47.71 128 LYS A CA 1
ATOM 984 C C . LYS A 1 128 ? 16.995 8.914 9.654 1.00 59.55 128 LYS A C 1
ATOM 985 O O . LYS A 1 128 ? 17.564 9.986 9.892 1.00 62.21 128 LYS A O 1
ATOM 991 N N . SER A 1 129 ? 16.192 8.369 10.573 1.00 66.12 129 SER A N 1
ATOM 992 C CA . SER A 1 129 ? 16.263 9.004 11.897 1.00 73.21 129 SER A CA 1
ATOM 993 C C . SER A 1 129 ? 15.786 8.120 13.043 1.00 73.49 129 SER A C 1
ATOM 994 O O . SER A 1 129 ? 14.999 8.561 13.888 1.00 78.05 129 SER A O 1
ATOM 997 N N . ASP A 1 130 ? 16.314 6.913 13.147 1.00 67.43 130 ASP A N 1
ATOM 998 C CA . ASP A 1 130 ? 16.786 6.499 14.462 1.00 68.09 130 ASP A CA 1
ATOM 999 C C . ASP A 1 130 ? 18.038 7.340 14.669 1.00 67.51 130 ASP A C 1
ATOM 1000 O O . ASP A 1 130 ? 18.870 7.405 13.773 1.00 60.70 130 ASP A O 1
ATOM 1005 N N . PRO A 1 131 ? 18.173 8.084 15.758 1.00 75.44 131 PRO A N 1
ATOM 1006 C CA . PRO A 1 131 ? 19.275 9.055 15.770 1.00 79.06 131 PRO A CA 1
ATOM 1007 C C . PRO A 1 131 ? 20.633 8.398 15.930 1.00 81.29 131 PRO A C 1
ATOM 1008 O O . PRO A 1 131 ? 21.625 8.917 15.399 1.00 78.72 131 PRO A O 1
ATOM 1012 N N . ASN A 1 132 ? 20.715 7.256 16.611 1.00 86.28 132 ASN A N 1
ATOM 1013 C CA . ASN A 1 132 ? 21.933 6.455 16.553 1.00 89.58 132 ASN A CA 1
ATOM 1014 C C . ASN A 1 132 ? 21.832 5.466 15.392 1.00 86.53 132 ASN A C 1
ATOM 1015 O O . ASN A 1 132 ? 21.890 4.242 15.543 1.00 90.20 132 ASN A O 1
ATOM 1020 N N . ILE A 1 133 ? 21.609 6.048 14.216 1.00 77.34 133 ILE A N 1
ATOM 1021 C CA . ILE A 1 133 ? 21.796 5.376 12.935 1.00 64.82 133 ILE A CA 1
ATOM 1022 C C . ILE A 1 133 ? 23.153 5.811 12.404 1.00 57.23 133 ILE A C 1
ATOM 1023 O O . ILE A 1 133 ? 23.407 7.010 12.242 1.00 60.48 133 ILE A O 1
ATOM 1028 N N . SER A 1 134 ? 24.059 4.868 12.217 1.00 48.06 134 SER A N 1
ATOM 1029 C CA . SER A 1 134 ? 25.358 5.179 11.635 1.00 41.22 134 SER A CA 1
ATOM 1030 C C . SER A 1 134 ? 25.310 4.961 10.123 1.00 35.59 134 SER A C 1
ATOM 1031 O O . SER A 1 134 ? 24.451 4.246 9.606 1.00 31.61 134 SER A O 1
ATOM 1034 N N . ALA A 1 135 ? 26.243 5.597 9.410 1.00 35.47 135 ALA A N 1
ATOM 1035 C CA . ALA A 1 135 ? 26.333 5.311 7.977 1.00 31.50 135 ALA A CA 1
ATOM 1036 C C . ALA A 1 135 ? 26.594 3.834 7.721 1.00 32.30 135 ALA A C 1
ATOM 1037 O O . ALA A 1 135 ? 26.050 3.260 6.781 1.00 30.17 135 ALA A O 1
ATOM 1039 N N . LYS A 1 136 ? 27.486 3.230 8.501 1.00 32.81 136 LYS A N 1
ATOM 1040 C CA . LYS A 1 136 ? 27.772 1.813 8.326 1.00 32.26 136 LYS A CA 1
ATOM 1041 C C . LYS A 1 136 ? 26.505 0.989 8.474 1.00 29.92 136 LYS A C 1
ATOM 1042 O O . LYS A 1 136 ? 26.229 0.082 7.658 1.00 30.81 136 LYS A O 1
ATOM 1048 N N . GLU A 1 137 ? 25.665 1.331 9.459 1.00 32.51 137 GLU A N 1
ATOM 1049 C CA . GLU A 1 137 ? 24.428 0.560 9.632 1.00 34.72 137 GLU A CA 1
ATOM 1050 C C . GLU A 1 137 ? 23.451 0.811 8.488 1.00 33.47 137 GLU A C 1
ATOM 1051 O O . GLU A 1 137 ? 22.826 -0.128 7.985 1.00 31.66 137 GLU A O 1
ATOM 1057 N N . ALA A 1 138 ? 23.355 2.053 8.002 1.00 31.33 138 ALA A N 1
ATOM 1058 C CA . ALA A 1 138 ? 22.420 2.319 6.905 1.00 29.05 138 ALA A CA 1
ATOM 1059 C C . ALA A 1 138 ? 22.829 1.556 5.653 1.00 26.89 138 ALA A C 1
ATOM 1060 O O . ALA A 1 138 ? 22.002 0.928 4.971 1.00 26.17 138 ALA A O 1
ATOM 1062 N N . VAL A 1 139 ? 24.130 1.583 5.343 1.00 25.45 139 VAL A N 1
ATOM 1063 C CA . VAL A 1 139 ? 24.618 0.897 4.158 1.00 22.63 139 VAL A CA 1
ATOM 1064 C C . VAL A 1 139 ? 24.388 -0.600 4.302 1.00 23.80 139 VAL A C 1
ATOM 1065 O O . VAL A 1 139 ? 24.052 -1.299 3.334 1.00 24.11 139 VAL A O 1
ATOM 1069 N N . SER A 1 140 ? 24.634 -1.117 5.507 1.00 26.72 140 SER A N 1
ATOM 1070 C CA . SER A 1 140 ? 24.462 -2.555 5.744 1.00 27.60 140 SER A CA 1
ATOM 1071 C C . SER A 1 140 ? 23.011 -2.968 5.529 1.00 27.24 140 SER A C 1
ATOM 1072 O O . SER A 1 140 ? 22.710 -4.044 4.968 1.00 26.83 140 SER A O 1
ATOM 1075 N N . ARG A 1 141 ? 22.093 -2.137 5.990 1.00 26.44 141 ARG A N 1
ATOM 1076 C CA . ARG A 1 141 ? 20.694 -2.475 5.798 1.00 26.35 141 ARG A CA 1
ATOM 1077 C C . ARG A 1 141 ? 20.319 -2.460 4.321 1.00 25.98 141 ARG A C 1
ATOM 1078 O O . ARG A 1 141 ? 19.496 -3.282 3.879 1.00 24.99 141 ARG A O 1
ATOM 1086 N N . ALA A 1 142 ? 20.880 -1.524 3.537 1.00 22.86 142 ALA A N 1
ATOM 1087 C CA . ALA A 1 142 ? 20.600 -1.503 2.098 1.00 20.11 142 ALA A CA 1
ATOM 1088 C C . ALA A 1 142 ? 21.235 -2.710 1.411 1.00 20.30 142 ALA A C 1
ATOM 1089 O O . ALA A 1 142 ? 20.614 -3.315 0.522 1.00 21.27 142 ALA A O 1
ATOM 1091 N N . LEU A 1 143 ? 22.432 -3.105 1.845 1.00 22.24 143 LEU A N 1
ATOM 1092 C CA . LEU A 1 143 ? 23.035 -4.314 1.288 1.00 21.19 143 LEU A CA 1
ATOM 1093 C C . LEU A 1 143 ? 22.181 -5.542 1.593 1.00 22.63 143 LEU A C 1
ATOM 1094 O O . LEU A 1 143 ? 21.998 -6.407 0.725 1.00 22.00 143 LEU A O 1
ATOM 1099 N N . GLU A 1 144 ? 21.692 -5.675 2.831 1.00 22.51 144 GLU A N 1
ATOM 1100 C CA . GLU A 1 144 ? 20.860 -6.850 3.141 1.00 23.23 144 GLU A CA 1
ATOM 1101 C C . GLU A 1 144 ? 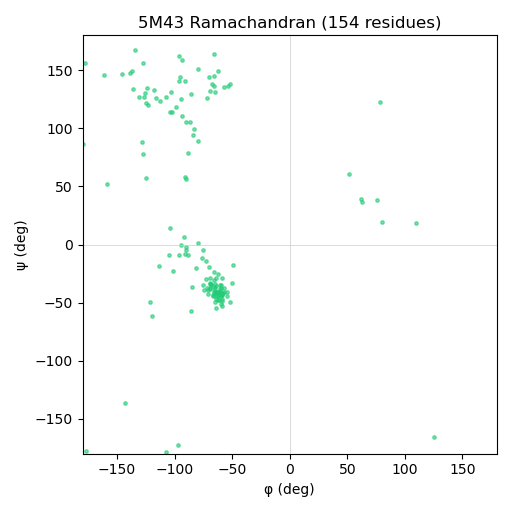19.547 -6.815 2.368 1.00 22.87 144 GLU A C 1
ATOM 1102 O O . GLU A 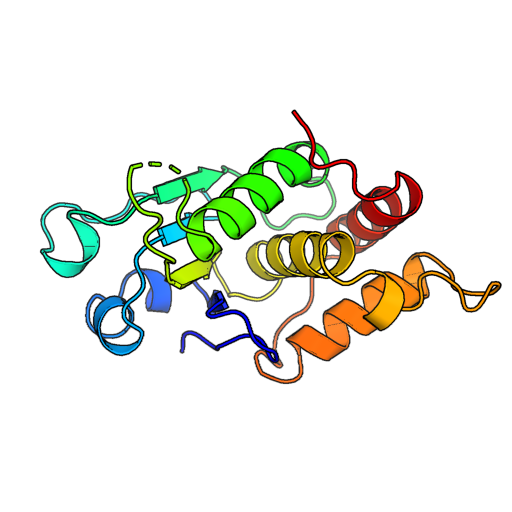1 144 ? 19.011 -7.873 1.971 1.00 24.74 144 GLU A O 1
ATOM 1108 N N . TRP A 1 145 ? 19.047 -5.612 2.090 1.00 21.73 145 TRP A N 1
ATOM 1109 C CA . TRP A 1 145 ? 17.858 -5.498 1.233 1.00 22.07 145 TRP A CA 1
ATOM 1110 C C . TRP A 1 145 ? 18.123 -6.064 -0.159 1.00 21.19 145 TRP A C 1
ATOM 1111 O O . TRP A 1 145 ? 17.338 -6.864 -0.698 1.00 21.55 145 TRP A O 1
ATOM 1122 N N . VAL A 1 146 ? 19.253 -5.674 -0.759 1.00 19.36 146 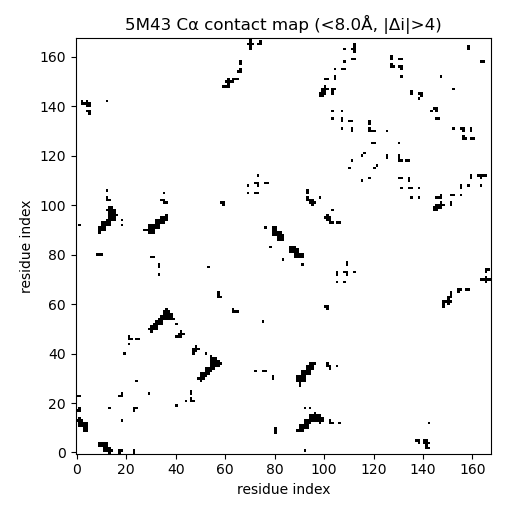VAL A N 1
ATOM 1123 C CA . VAL A 1 146 ? 19.627 -6.204 -2.058 1.00 20.34 146 VAL A CA 1
ATOM 1124 C C . VAL A 1 146 ? 19.777 -7.720 -1.982 1.00 21.10 146 VAL A C 1
ATOM 1125 O O . VAL A 1 146 ? 19.331 -8.430 -2.887 1.00 20.27 146 VAL A O 1
ATOM 1129 N N . ARG A 1 147 ? 20.412 -8.220 -0.920 1.00 19.44 147 ARG A N 1
ATOM 1130 C CA . ARG A 1 147 ? 20.695 -9.661 -0.784 1.00 19.42 147 ARG A CA 1
ATOM 1131 C C . ARG A 1 147 ? 19.402 -10.488 -0.717 1.00 19.49 147 ARG A C 1
ATOM 1132 O O . ARG A 1 147 ? 19.454 -11.728 -0.945 1.00 21.67 147 ARG A O 1
ATOM 1140 N N A GLU A 1 148 ? 18.259 -9.848 -0.432 0.46 20.59 148 GLU A N 1
ATOM 1141 N N B GLU A 1 148 ? 18.248 -9.862 -0.453 0.54 20.50 148 GLU A N 1
ATOM 1142 C CA A GLU A 1 148 ? 16.992 -10.565 -0.477 0.46 22.22 148 GLU A CA 1
ATOM 1143 C CA B GLU A 1 148 ? 17.023 -10.645 -0.451 0.54 22.26 148 GLU A CA 1
ATOM 1144 C C A GLU A 1 148 ? 16.799 -11.256 -1.817 0.46 21.29 148 GLU A C 1
ATOM 1145 C C B GLU A 1 148 ? 16.696 -11.216 -1.824 0.54 21.46 148 GLU A C 1
ATOM 1146 O O A GLU A 1 148 ? 16.301 -12.389 -1.877 0.46 21.52 148 GLU A O 1
ATOM 1147 O O B GLU A 1 148 ? 15.993 -12.238 -1.905 0.54 20.81 148 GLU A O 1
ATOM 1158 N N . THR A 1 149 ? 17.154 -10.592 -2.904 1.00 20.81 149 THR A N 1
ATOM 1159 C CA . THR A 1 149 ? 16.957 -11.176 -4.230 1.00 19.39 149 THR A CA 1
ATOM 1160 C C . THR A 1 149 ? 18.239 -11.385 -5.004 1.00 19.19 149 THR A C 1
ATOM 1161 O O . THR A 1 149 ? 18.197 -12.098 -6.027 1.00 20.16 149 THR A O 1
ATOM 1165 N N . ARG A 1 150 ? 19.387 -10.820 -4.540 1.00 18.98 150 ARG A N 1
ATOM 1166 C CA . ARG A 1 150 ? 20.695 -11.050 -5.161 1.00 18.45 150 ARG A CA 1
ATOM 1167 C C . ARG A 1 150 ? 21.629 -11.508 -4.041 1.00 19.30 150 ARG A C 1
ATOM 1168 O O . ARG A 1 150 ? 22.453 -10.740 -3.540 1.00 20.30 150 ARG A O 1
ATOM 1176 N N . PRO A 1 151 ? 21.537 -12.767 -3.626 1.00 21.04 151 PRO A N 1
ATOM 1177 C CA . PRO A 1 151 ? 22.271 -13.179 -2.425 1.00 21.90 151 PRO A CA 1
ATOM 1178 C C . PRO A 1 151 ? 23.793 -13.048 -2.556 1.00 25.26 151 PRO A C 1
ATOM 1179 O O . PRO A 1 151 ? 24.459 -12.893 -1.516 1.00 26.55 151 PRO A O 1
ATOM 1183 N N . ILE A 1 152 ? 24.371 -13.095 -3.774 1.00 20.15 152 ILE A N 1
ATOM 1184 C CA . ILE A 1 152 ? 25.839 -12.946 -3.874 1.00 21.50 152 ILE A CA 1
ATOM 1185 C C . ILE A 1 152 ? 26.294 -11.502 -3.679 1.00 23.13 152 ILE A C 1
ATOM 1186 O O . ILE A 1 152 ? 27.534 -11.285 -3.574 1.00 23.54 152 ILE A O 1
ATOM 1191 N N . ALA A 1 153 ? 25.363 -10.552 -3.549 1.00 21.21 153 ALA A N 1
ATOM 1192 C CA . ALA A 1 153 ? 25.743 -9.137 -3.437 1.00 19.51 153 ALA A CA 1
ATOM 1193 C C . ALA A 1 153 ? 26.754 -8.921 -2.320 1.00 23.34 153 ALA A C 1
ATOM 1194 O O . ALA A 1 153 ? 26.613 -9.461 -1.216 1.00 23.87 153 ALA A O 1
ATOM 1196 N N . GLY A 1 154 ? 27.781 -8.101 -2.609 1.00 22.22 154 GLY A N 1
ATOM 1197 C CA . GLY A 1 154 ? 28.826 -7.862 -1.654 1.00 24.50 154 GLY A CA 1
ATOM 1198 C C . GLY A 1 154 ? 29.858 -6.911 -2.209 1.00 23.97 154 GLY A C 1
ATOM 1199 O O . GLY A 1 154 ? 30.906 -7.334 -2.695 1.00 26.17 154 GLY A O 1
ATOM 1200 N N . PRO A 1 155 ? 29.634 -5.602 -2.061 1.00 22.72 155 PRO A N 1
ATOM 1201 C CA . PRO A 1 155 ? 30.654 -4.646 -2.526 1.00 22.69 155 PRO A CA 1
ATOM 1202 C C . PRO A 1 155 ? 31.964 -4.797 -1.787 1.00 25.23 155 PRO A C 1
ATOM 1203 O O . PRO A 1 155 ? 32.029 -5.114 -0.582 1.00 25.38 155 PRO A O 1
ATOM 1207 N N . ASN A 1 156 ? 33.022 -4.491 -2.510 1.00 23.65 156 ASN A N 1
ATOM 1208 C CA . ASN A 1 156 ? 34.344 -4.565 -1.906 1.00 25.48 156 ASN A CA 1
ATOM 1209 C C . ASN A 1 156 ? 34.466 -3.500 -0.797 1.00 26.75 156 ASN A C 1
ATOM 1210 O O . ASN A 1 156 ? 33.656 -2.583 -0.713 1.00 26.50 156 ASN A O 1
ATOM 1215 N N . ASP A 1 157 ? 35.492 -3.650 0.070 1.00 29.25 157 ASP A N 1
ATOM 1216 C CA . ASP A 1 157 ? 35.611 -2.840 1.293 1.00 30.83 157 ASP A CA 1
ATOM 1217 C C . ASP A 1 157 ? 35.703 -1.347 0.991 1.00 28.09 157 ASP A C 1
ATOM 1218 O O . ASP A 1 157 ? 35.152 -0.527 1.731 1.00 29.74 157 ASP A O 1
ATOM 1223 N N . GLY A 1 158 ? 36.353 -0.984 -0.113 1.00 28.11 158 GLY A N 1
ATOM 1224 C CA . GLY A 1 158 ? 36.469 0.426 -0.482 1.00 27.89 158 GLY A CA 1
ATOM 1225 C C . GLY A 1 158 ? 35.132 0.996 -0.941 1.00 26.01 158 GLY A C 1
ATOM 1226 O O . GLY A 1 158 ? 34.795 2.159 -0.628 1.00 27.05 158 GLY A O 1
ATOM 1227 N N . PHE A 1 159 ? 34.403 0.234 -1.745 1.00 24.79 159 PHE A N 1
ATOM 1228 C CA . PHE A 1 159 ? 33.068 0.661 -2.116 1.00 23.21 159 PHE A CA 1
ATOM 1229 C C . PHE A 1 159 ? 32.171 0.812 -0.898 1.00 23.15 159 PHE A C 1
ATOM 1230 O O . PHE A 1 159 ? 31.334 1.730 -0.853 1.00 23.72 159 PHE A O 1
ATOM 1238 N N . MET A 1 160 ? 32.279 -0.113 0.076 1.00 24.90 160 MET A N 1
ATOM 1239 C CA . MET A 1 160 ? 31.465 0.031 1.289 1.00 27.16 160 MET A CA 1
ATOM 1240 C C . MET A 1 160 ? 31.785 1.340 1.995 1.00 26.24 160 MET A C 1
ATOM 1241 O O . MET A 1 160 ? 30.864 2.056 2.412 1.00 27.53 160 MET A O 1
ATOM 1246 N N . ARG A 1 161 ? 33.077 1.667 2.119 1.00 25.85 161 ARG A N 1
ATOM 1247 C CA . ARG A 1 161 ? 33.469 2.942 2.730 1.00 26.77 161 ARG A CA 1
ATOM 1248 C C . ARG A 1 161 ? 32.888 4.122 1.961 1.00 27.69 161 ARG A C 1
ATOM 1249 O O . ARG A 1 161 ? 32.445 5.109 2.566 1.00 26.97 161 ARG A O 1
ATOM 1257 N N . GLN A 1 162 ? 32.931 4.074 0.628 1.00 25.06 162 GLN A N 1
ATOM 1258 C CA . GLN A 1 162 ? 32.435 5.201 -0.163 1.00 24.34 162 GLN A CA 1
ATOM 1259 C C . GLN A 1 162 ? 30.933 5.334 -0.063 1.00 23.35 162 GLN A C 1
ATOM 1260 O O . GLN A 1 162 ? 30.422 6.435 -0.171 1.00 23.87 162 GLN A O 1
ATOM 1266 N N . LEU A 1 163 ? 30.219 4.214 0.063 1.00 22.47 163 LEU A N 1
ATOM 1267 C CA . LEU A 1 163 ? 28.772 4.312 0.295 1.00 21.73 163 LEU A CA 1
ATOM 1268 C C . LEU A 1 163 ? 28.467 4.967 1.629 1.00 23.70 163 LEU A C 1
ATOM 1269 O O . LEU A 1 163 ? 27.463 5.683 1.762 1.00 25.04 163 LEU A O 1
ATOM 1274 N N . GLU A 1 164 ? 29.314 4.732 2.641 1.00 23.85 164 GLU A N 1
ATOM 1275 C CA . GLU A 1 164 ? 29.133 5.437 3.905 1.00 25.03 164 GLU A CA 1
ATOM 1276 C C . GLU A 1 164 ? 29.383 6.919 3.710 1.00 26.93 164 GLU A C 1
ATOM 1277 O O . GLU A 1 164 ? 28.629 7.754 4.239 1.00 27.86 164 GLU A O 1
ATOM 1283 N N . MET A 1 165 ? 30.404 7.269 2.913 1.00 25.59 165 MET A N 1
ATOM 1284 C CA . MET A 1 165 ? 30.602 8.694 2.578 1.00 26.11 165 MET A CA 1
ATOM 1285 C C . MET A 1 165 ? 29.379 9.275 1.880 1.00 25.24 165 MET A C 1
ATOM 1286 O O . MET A 1 165 ? 28.928 10.377 2.208 1.00 26.42 165 MET A O 1
ATOM 1291 N N . TRP A 1 166 ? 28.857 8.552 0.891 1.00 23.93 166 TRP A N 1
ATOM 1292 C CA . TRP A 1 166 ? 27.644 8.977 0.164 1.00 23.20 166 TRP A CA 1
ATOM 1293 C C . TRP A 1 166 ? 26.494 9.311 1.116 1.00 23.90 166 TRP A C 1
ATOM 1294 O O . TRP A 1 166 ? 25.895 10.406 1.050 1.00 24.11 166 TRP A O 1
ATOM 1305 N N . TRP A 1 167 ? 26.214 8.408 2.051 1.00 25.68 167 TRP A N 1
ATOM 1306 C CA . TRP A 1 167 ? 25.171 8.640 3.066 1.00 27.29 167 TRP A CA 1
ATOM 1307 C C . TRP A 1 167 ? 25.472 9.870 3.905 1.00 27.30 167 TRP A C 1
ATOM 1308 O O . TRP A 1 167 ? 24.609 10.742 4.133 1.00 27.44 167 TRP A O 1
ATOM 1319 N N . ASP A 1 168 ? 26.691 9.943 4.441 1.00 26.80 168 ASP A N 1
ATOM 1320 C CA . ASP A 1 168 ? 27.030 11.067 5.300 1.00 28.18 168 ASP A CA 1
ATOM 1321 C C . ASP A 1 168 ? 27.058 12.421 4.562 1.00 28.88 168 ASP A C 1
ATOM 1322 O O . ASP A 1 168 ? 26.933 13.463 5.215 1.00 32.72 168 ASP A O 1
ATOM 1327 N N . MET A 1 169 ? 27.260 12.442 3.249 1.00 27.50 169 MET A N 1
ATOM 1328 C CA . MET A 1 169 ? 27.137 13.638 2.435 1.00 27.89 169 MET A CA 1
ATOM 1329 C C . MET A 1 169 ? 25.682 13.953 2.103 1.00 30.34 169 MET A C 1
ATOM 1330 O O . MET A 1 169 ? 25.412 14.993 1.480 1.00 31.52 169 MET A O 1
ATOM 1335 N N . GLY A 1 170 ? 24.762 13.151 2.593 1.00 28.04 170 GLY A N 1
ATOM 1336 C CA . GLY A 1 170 ? 23.345 13.399 2.298 1.00 29.11 170 GLY A CA 1
ATOM 1337 C C . GLY A 1 170 ? 22.884 12.914 0.937 1.00 28.42 170 GLY A C 1
ATOM 1338 O O . GLY A 1 170 ? 21.835 13.368 0.450 1.00 29.82 170 GLY A O 1
ATOM 1339 N N . CYS A 1 171 ? 23.619 11.991 0.309 1.00 24.62 171 CYS A N 1
ATOM 1340 C CA . CYS A 1 171 ? 23.290 11.433 -0.999 1.00 23.86 171 CYS A CA 1
ATOM 1341 C C . CYS A 1 171 ? 23.035 12.532 -2.038 1.00 24.02 171 CYS A C 1
ATOM 1342 O O . CYS A 1 171 ? 21.939 12.595 -2.615 1.00 24.07 171 CYS A O 1
ATOM 1345 N N . PRO A 1 172 ? 23.993 13.366 -2.313 1.00 24.76 172 PRO A N 1
ATOM 1346 C CA . PRO A 1 172 ? 23.707 14.539 -3.166 1.00 27.30 172 PRO A CA 1
ATOM 1347 C C . PRO A 1 172 ? 23.685 14.153 -4.643 1.00 27.80 172 PRO A C 1
ATOM 1348 O O . PRO A 1 172 ? 24.727 14.183 -5.299 1.00 28.99 172 PRO A O 1
ATOM 1352 N N . ALA A 1 173 ? 22.517 13.745 -5.189 1.00 31.94 173 ALA A N 1
ATOM 1353 C CA . ALA A 1 173 ? 22.446 13.371 -6.603 1.00 36.03 173 ALA A CA 1
ATOM 1354 C C . ALA A 1 173 ? 22.084 14.538 -7.535 1.00 48.49 173 ALA A C 1
ATOM 1355 O O . ALA A 1 173 ? 22.151 14.378 -8.761 1.00 46.30 173 ALA A O 1
ATOM 1357 N N . ASP A 1 174 ? 21.717 15.706 -7.005 1.00 58.57 174 ASP A N 1
ATOM 1358 C CA . ASP A 1 174 ? 21.362 16.824 -7.878 1.00 69.31 174 ASP A CA 1
ATOM 1359 C C . ASP A 1 174 ? 22.573 17.313 -8.673 1.00 74.31 174 ASP A C 1
ATOM 1360 O O . ASP A 1 174 ? 23.707 17.314 -8.181 1.00 75.04 174 ASP A O 1
ATOM 1365 N N . SER A 1 175 ? 22.318 17.741 -9.910 1.00 78.40 175 SER A N 1
ATOM 1366 C CA . SER A 1 175 ? 23.370 18.199 -10.819 1.00 81.38 175 SER A CA 1
ATOM 1367 C C . SER A 1 175 ? 23.610 19.698 -10.688 1.00 84.24 175 SER A C 1
ATOM 1368 O O . SER A 1 175 ? 24.649 20.203 -11.109 1.00 85.60 175 SER A O 1
#

CATH classification: 3.90.190.10

Foldseek 3Di:
DWWAFPDDFLETEFADVQVQDLVNLVVSVAQEEEELADDDHDCVDPSCVRHHYDYDHWDQDLPTDCLVVQLVLLCRRVCQQQQPVVRDGGHYYYYYHGSAARSLLNVLLNCCLPPVVVLPVDPPPRALLSSSVSSQVSRCVTVVNHDHDPNSSVSSSVCVVVNVPNDD

Sequence (168 aa):
ALNRIKGDDELFVGGVFGANRARRLIKEHRITHILSVIDHTVDRENEAFRHVVKHLSIDIDDMMEDQDILIHLPKIVRFIDSGLRGIAVASPGVVLVHCAMGKSRSVTAIIAYLLWKYPYRFGKSDPNISAKEAVSRALEWVREETRPIAGPNDGFMRQLEMWWDMGCPADS